Protein AF-A0A377U4F7-F1 (afdb_monomer_lite)

Radius of gyration: 22.7 Å; chains: 1; bounding box: 38×51×48 Å

Foldseek 3Di:
DVVVVVVVVVVVVVVVVVVVVVVVCVCVVPPDNVCPVVCPPPPDDVVVVVVVVPPDDD

Structure (mmCIF, N/CA/C/O backbone):
data_AF-A0A377U4F7-F1
#
_entry.id   AF-A0A377U4F7-F1
#
loop_
_atom_site.group_PDB
_atom_site.id
_atom_site.type_symbol
_atom_site.label_atom_id
_atom_site.label_alt_id
_atom_site.label_comp_id
_atom_site.label_asym_id
_atom_site.label_entity_id
_atom_site.label_seq_id
_atom_site.pdbx_PDB_ins_code
_atom_site.Cartn_x
_atom_site.Cartn_y
_atom_site.Cartn_z
_atom_site.occupancy
_atom_site.B_iso_or_equiv
_atom_site.auth_seq_id
_atom_site.auth_comp_id
_atom_site.auth_asym_id
_atom_site.auth_atom_id
_atom_site.pdbx_PDB_model_num
ATOM 1 N N . MET A 1 1 ? -17.122 0.727 20.949 1.00 88.62 1 MET A N 1
ATOM 2 C CA . MET A 1 1 ? -15.999 -0.093 20.439 1.00 88.62 1 MET A CA 1
ATOM 3 C C . MET A 1 1 ? -16.152 -0.450 18.964 1.00 88.62 1 MET A C 1
ATOM 5 O O . MET A 1 1 ? -15.266 -0.100 18.199 1.00 88.62 1 MET A O 1
ATOM 9 N N . LEU A 1 2 ? -17.277 -1.032 18.523 1.00 88.75 2 LEU A N 1
ATOM 10 C CA . LEU A 1 2 ? -17.476 -1.418 17.113 1.00 88.75 2 LEU A CA 1
ATOM 11 C C . LEU A 1 2 ? -17.336 -0.250 16.112 1.00 88.75 2 LEU A C 1
ATOM 13 O O . LEU A 1 2 ? -16.593 -0.362 15.146 1.00 88.75 2 LEU A O 1
ATOM 17 N N . GLN A 1 3 ? -17.951 0.905 16.392 1.00 91.94 3 GLN A N 1
ATOM 18 C CA . GLN A 1 3 ? -17.806 2.121 15.570 1.00 91.94 3 GLN A CA 1
ATOM 19 C C . GLN A 1 3 ? -16.355 2.620 15.440 1.00 91.94 3 GLN A C 1
ATOM 21 O O . GLN A 1 3 ? -15.941 3.097 14.387 1.00 91.94 3 GLN A O 1
ATOM 26 N N . PHE A 1 4 ? -15.561 2.478 16.504 1.00 91.69 4 PHE A N 1
ATOM 27 C CA . PHE A 1 4 ? -14.152 2.865 16.512 1.00 91.69 4 PHE A CA 1
ATOM 28 C C . PHE A 1 4 ? -13.323 1.908 15.649 1.00 91.69 4 PHE A C 1
ATOM 30 O O . PHE A 1 4 ? -12.487 2.349 14.864 1.00 91.69 4 PHE A O 1
ATOM 37 N N . ILE A 1 5 ? -13.614 0.607 15.738 1.00 93.56 5 ILE A N 1
ATOM 38 C CA . ILE A 1 5 ? -12.988 -0.435 14.920 1.00 93.56 5 ILE A CA 1
ATOM 39 C C . ILE A 1 5 ? -13.322 -0.231 13.436 1.00 93.56 5 ILE A C 1
ATOM 41 O O . ILE A 1 5 ? -12.410 -0.212 12.617 1.00 93.56 5 ILE A O 1
ATOM 45 N N . LEU A 1 6 ? -14.591 0.014 13.094 1.00 94.75 6 LEU A N 1
ATOM 46 C CA . LEU A 1 6 ? -15.039 0.301 11.725 1.00 94.75 6 LEU A CA 1
ATOM 47 C C . LEU A 1 6 ? -14.364 1.545 11.144 1.00 94.75 6 LEU A C 1
ATOM 49 O O . LEU A 1 6 ? -13.880 1.510 10.017 1.00 94.75 6 LEU A O 1
ATOM 53 N N . ARG A 1 7 ? -14.260 2.628 11.925 1.00 93.62 7 ARG A N 1
ATOM 54 C CA . ARG A 1 7 ? -13.571 3.850 11.484 1.00 93.62 7 ARG A CA 1
ATOM 55 C C . ARG A 1 7 ? -12.079 3.610 11.257 1.00 93.62 7 ARG A C 1
ATOM 57 O O . ARG A 1 7 ? -11.510 4.149 10.316 1.00 93.62 7 ARG A O 1
ATOM 64 N N . ARG A 1 8 ? -11.448 2.776 12.088 1.00 92.12 8 ARG A N 1
ATOM 65 C CA . ARG A 1 8 ? -10.032 2.414 11.949 1.00 92.12 8 ARG A CA 1
ATOM 66 C C . ARG A 1 8 ? -9.789 1.506 10.743 1.00 92.12 8 ARG A C 1
ATOM 68 O O . ARG A 1 8 ? -8.875 1.777 9.978 1.00 92.12 8 ARG A O 1
ATOM 75 N N . LEU A 1 9 ? -10.633 0.498 10.525 1.00 94.19 9 LEU A N 1
ATOM 76 C CA . LEU A 1 9 ? -10.620 -0.351 9.325 1.00 94.19 9 LEU A CA 1
ATOM 77 C C . LEU A 1 9 ? -10.861 0.465 8.050 1.00 94.19 9 LEU A C 1
ATOM 79 O O . LEU A 1 9 ? -10.165 0.269 7.059 1.00 94.19 9 LEU A O 1
ATOM 83 N N . GLY A 1 10 ? -11.774 1.437 8.100 1.00 94.06 10 GLY A N 1
ATOM 84 C CA . GLY A 1 10 ? -12.033 2.357 6.994 1.00 94.06 10 GLY A CA 1
ATOM 85 C C . GLY A 1 10 ? -10.810 3.180 6.581 1.00 94.06 10 GLY A C 1
ATOM 86 O O . GLY A 1 10 ? -10.686 3.511 5.411 1.00 94.06 10 GLY A O 1
ATOM 87 N N . LEU A 1 11 ? -9.880 3.460 7.503 1.00 92.88 11 LEU A N 1
ATOM 88 C CA . LEU A 1 11 ? -8.597 4.116 7.202 1.00 92.88 11 LEU A CA 1
ATOM 89 C C . LEU A 1 11 ? -7.530 3.135 6.688 1.00 92.88 11 LEU A C 1
ATOM 91 O O . LEU A 1 11 ? -6.640 3.524 5.932 1.00 92.88 11 LEU A O 1
ATOM 95 N N . VAL A 1 12 ? -7.616 1.856 7.064 1.00 96.06 12 VAL A N 1
ATOM 96 C CA . VAL A 1 12 ? -6.697 0.816 6.576 1.00 96.06 12 VAL A CA 1
ATOM 97 C C . VAL A 1 12 ? -6.916 0.560 5.089 1.00 96.06 12 VAL A C 1
ATOM 99 O O . VAL A 1 12 ? -5.940 0.469 4.355 1.00 96.06 12 VAL A O 1
ATOM 102 N N . ILE A 1 13 ? -8.170 0.509 4.632 1.00 95.38 13 ILE A N 1
ATOM 103 C CA . ILE A 1 13 ? -8.523 0.250 3.227 1.00 95.38 13 ILE A CA 1
ATOM 104 C C . ILE A 1 13 ? -7.791 1.188 2.242 1.00 95.38 13 ILE A C 1
ATOM 106 O O . ILE A 1 13 ? -7.070 0.672 1.389 1.00 95.38 13 ILE A O 1
ATOM 110 N N . PRO A 1 14 ? -7.888 2.532 2.335 1.00 95.50 14 PRO A N 1
ATOM 111 C CA . PRO A 1 14 ? -7.213 3.424 1.392 1.00 95.50 14 PRO A CA 1
ATOM 112 C C . PRO A 1 14 ? -5.688 3.331 1.491 1.00 95.50 14 PRO A C 1
ATOM 114 O O . PRO A 1 14 ? -5.006 3.397 0.472 1.00 95.50 14 PRO A O 1
ATOM 117 N N . THR A 1 15 ? -5.149 3.116 2.694 1.00 96.25 15 THR A N 1
ATOM 118 C CA . THR A 1 15 ? -3.706 2.924 2.896 1.00 96.25 15 THR A CA 1
ATOM 119 C C . THR A 1 15 ? -3.220 1.654 2.198 1.00 96.25 15 THR A C 1
ATOM 121 O O . THR A 1 15 ? -2.195 1.664 1.522 1.00 96.25 15 THR A O 1
ATOM 124 N N . PHE A 1 16 ? -3.985 0.567 2.317 1.00 96.94 16 PHE A N 1
ATOM 125 C CA . PHE A 1 16 ? -3.680 -0.712 1.691 1.00 96.94 16 PHE A CA 1
ATOM 126 C C . PHE A 1 16 ? -3.713 -0.596 0.169 1.00 96.94 16 PHE A C 1
ATOM 128 O O . PHE A 1 16 ? -2.752 -0.976 -0.488 1.00 96.94 16 PHE A O 1
ATOM 135 N N . ILE A 1 17 ? -4.765 0.019 -0.382 1.00 97.25 17 ILE A N 1
ATOM 136 C CA . ILE A 1 17 ? -4.881 0.280 -1.822 1.00 97.25 17 ILE A CA 1
ATOM 137 C C . ILE A 1 17 ? -3.701 1.126 -2.312 1.00 97.25 17 ILE A C 1
ATOM 139 O O . ILE A 1 17 ? -3.082 0.780 -3.315 1.00 97.25 17 ILE A O 1
ATOM 143 N N . GLY A 1 18 ? -3.356 2.196 -1.590 1.00 97.06 18 GLY A N 1
ATOM 144 C CA . GLY A 1 18 ? -2.227 3.059 -1.930 1.00 97.06 18 GLY A CA 1
ATOM 145 C C . GLY A 1 18 ? -0.910 2.291 -2.002 1.00 97.06 18 GLY A C 1
ATOM 146 O O . GLY A 1 18 ? -0.200 2.391 -2.999 1.00 97.06 18 GLY A O 1
ATOM 147 N N . ILE A 1 19 ? -0.610 1.474 -0.990 1.00 96.88 19 ILE A N 1
ATOM 148 C CA . ILE A 1 19 ? 0.615 0.665 -0.953 1.00 96.88 19 ILE A CA 1
ATOM 149 C C . ILE A 1 19 ? 0.599 -0.401 -2.051 1.00 96.88 19 ILE A C 1
ATOM 151 O O . ILE A 1 19 ? 1.587 -0.536 -2.762 1.00 96.88 19 ILE A O 1
ATOM 155 N N . THR A 1 20 ? -0.506 -1.129 -2.237 1.00 96.25 20 THR A N 1
ATOM 156 C CA . THR A 1 20 ? -0.614 -2.158 -3.281 1.00 96.25 20 THR A CA 1
ATOM 157 C C . THR A 1 20 ? -0.384 -1.569 -4.666 1.00 96.25 20 THR A C 1
ATOM 159 O O . THR A 1 20 ? 0.436 -2.097 -5.413 1.00 96.25 20 THR A O 1
ATOM 162 N N . LEU A 1 21 ? -1.059 -0.468 -5.005 1.00 96.19 21 LEU A N 1
ATOM 163 C CA . LEU A 1 21 ? -0.883 0.200 -6.294 1.00 96.19 21 LEU A CA 1
ATOM 164 C C . LEU A 1 21 ? 0.535 0.740 -6.457 1.00 96.19 21 LEU A C 1
ATOM 166 O O . LEU A 1 21 ? 1.108 0.596 -7.530 1.00 96.19 21 LEU A O 1
ATOM 170 N N . LEU A 1 22 ? 1.113 1.317 -5.403 1.00 95.25 22 LEU A N 1
ATOM 171 C CA . LEU A 1 22 ? 2.480 1.826 -5.423 1.00 95.25 22 LEU A CA 1
ATOM 172 C C . LEU A 1 22 ? 3.490 0.703 -5.683 1.00 95.25 22 LEU A C 1
ATOM 174 O O . LEU A 1 22 ? 4.325 0.819 -6.575 1.00 95.25 22 LEU A O 1
ATOM 178 N N . THR A 1 23 ? 3.394 -0.404 -4.947 1.00 92.62 23 THR A N 1
ATOM 179 C CA . THR A 1 23 ? 4.243 -1.583 -5.153 1.00 92.62 23 THR A CA 1
ATOM 180 C C . THR A 1 23 ? 4.050 -2.155 -6.553 1.00 92.62 23 THR A C 1
ATOM 182 O O . THR A 1 23 ? 5.034 -2.436 -7.232 1.00 92.62 23 THR A O 1
ATOM 185 N N . PHE A 1 24 ? 2.807 -2.287 -7.018 1.00 91.12 24 PHE A N 1
ATOM 186 C CA . PHE A 1 24 ? 2.512 -2.804 -8.352 1.00 91.12 24 PHE A CA 1
ATOM 187 C C . PHE A 1 24 ? 3.083 -1.894 -9.443 1.00 91.12 24 PHE A C 1
ATOM 189 O O . PHE A 1 24 ? 3.745 -2.378 -10.357 1.00 91.12 24 PHE A O 1
ATOM 196 N N . ALA A 1 25 ? 2.907 -0.579 -9.315 1.00 91.62 25 ALA A N 1
ATOM 197 C CA . ALA A 1 25 ? 3.483 0.401 -10.223 1.00 91.62 25 ALA A CA 1
ATOM 198 C C . ALA A 1 25 ? 5.010 0.298 -10.251 1.00 91.62 25 ALA A C 1
ATOM 200 O O . ALA A 1 25 ? 5.576 0.229 -11.334 1.00 91.62 25 ALA A O 1
ATOM 201 N N . PHE A 1 26 ? 5.681 0.199 -9.099 1.00 89.62 26 PHE A N 1
ATOM 202 C CA . PHE A 1 26 ? 7.136 0.035 -9.054 1.00 89.62 26 PHE A CA 1
ATOM 203 C C . PHE A 1 26 ? 7.615 -1.244 -9.745 1.00 89.62 26 PHE A C 1
ATOM 205 O O . PHE A 1 26 ? 8.555 -1.181 -10.531 1.00 89.62 26 PHE A O 1
ATOM 212 N N . VAL A 1 27 ? 6.953 -2.379 -9.507 1.00 84.62 27 VAL A N 1
ATOM 213 C CA . VAL A 1 27 ? 7.267 -3.661 -10.163 1.00 84.62 27 VAL A CA 1
ATOM 214 C C . VAL A 1 27 ? 7.165 -3.544 -11.688 1.00 84.62 27 VAL A C 1
ATOM 216 O O . VAL A 1 27 ? 8.010 -4.086 -12.388 1.00 84.62 27 VAL A O 1
ATOM 219 N N . HIS A 1 28 ? 6.178 -2.806 -12.205 1.00 82.88 28 HIS A N 1
ATOM 220 C CA . HIS A 1 28 ? 5.979 -2.623 -13.650 1.00 82.88 28 HIS A CA 1
ATOM 221 C C . HIS A 1 28 ? 6.816 -1.488 -14.251 1.00 82.88 28 HIS A C 1
ATOM 223 O O . HIS A 1 28 ? 7.033 -1.460 -15.460 1.00 82.88 28 HIS A O 1
ATOM 229 N N . MET A 1 29 ? 7.265 -0.535 -13.432 1.00 85.31 29 MET A N 1
ATOM 230 C CA . MET A 1 29 ? 8.092 0.589 -13.871 1.00 85.31 29 MET A CA 1
ATOM 231 C C . MET A 1 29 ? 9.567 0.199 -13.998 1.00 85.31 29 MET A C 1
ATOM 233 O O . MET A 1 29 ? 10.302 0.889 -14.697 1.00 85.31 29 MET A O 1
ATOM 237 N N . ILE A 1 30 ? 10.007 -0.884 -13.346 1.00 80.12 30 ILE A N 1
ATOM 238 C CA . ILE A 1 30 ? 11.340 -1.459 -13.550 1.00 80.12 30 ILE A CA 1
ATOM 239 C C . ILE A 1 30 ? 11.357 -2.126 -14.937 1.00 80.12 30 ILE A C 1
ATOM 241 O O . ILE A 1 30 ? 10.663 -3.122 -15.143 1.00 80.12 30 ILE A O 1
ATOM 245 N N . PRO A 1 31 ? 12.120 -1.599 -15.913 1.00 69.06 31 PRO A N 1
ATOM 246 C CA . PRO A 1 31 ? 12.249 -2.237 -17.212 1.00 69.06 31 PRO A CA 1
ATOM 247 C C . PRO A 1 31 ? 13.111 -3.499 -17.063 1.00 69.06 31 PRO A C 1
ATOM 249 O O . PRO A 1 31 ? 14.280 -3.427 -16.688 1.00 69.06 31 PRO A O 1
ATOM 252 N N . GLY A 1 32 ? 12.516 -4.654 -17.353 1.00 64.81 32 GLY A N 1
ATOM 253 C CA . GLY A 1 32 ? 13.100 -5.973 -17.111 1.00 64.81 32 GLY A CA 1
ATOM 254 C C . GLY A 1 32 ? 12.21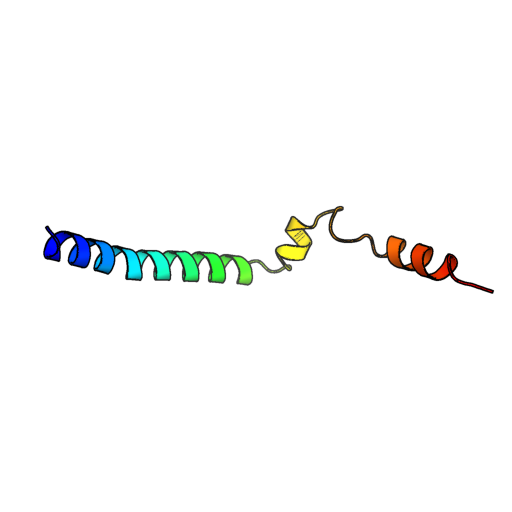0 -6.751 -16.155 1.00 64.81 32 GLY A C 1
ATOM 255 O O . GLY A 1 32 ? 11.920 -6.270 -15.066 1.00 64.81 32 GLY A O 1
ATOM 256 N N . ASP A 1 33 ? 11.743 -7.923 -16.590 1.00 70.00 33 ASP A N 1
ATOM 257 C CA . ASP A 1 33 ? 10.797 -8.732 -15.826 1.00 70.00 33 ASP A CA 1
ATOM 258 C C . ASP A 1 33 ? 11.381 -9.005 -14.424 1.00 70.00 33 ASP A C 1
ATOM 260 O O . ASP A 1 33 ? 12.398 -9.696 -14.305 1.00 70.00 33 ASP A O 1
ATOM 264 N N . PRO A 1 34 ? 10.799 -8.446 -13.349 1.00 61.56 34 PRO A N 1
ATOM 265 C CA . PRO A 1 34 ? 11.305 -8.637 -11.999 1.00 61.56 34 PRO A CA 1
ATOM 266 C C . PRO A 1 34 ? 11.265 -10.113 -11.601 1.00 61.56 34 PRO A C 1
ATOM 268 O O . PRO A 1 34 ? 12.059 -10.520 -10.756 1.00 61.56 34 PRO A O 1
ATOM 271 N N . VAL A 1 35 ? 10.424 -10.932 -12.246 1.00 63.12 35 VAL A N 1
ATOM 272 C CA . VAL A 1 35 ? 10.491 -12.391 -12.146 1.00 63.12 35 VAL A CA 1
ATOM 273 C C . VAL A 1 35 ? 11.798 -12.902 -12.740 1.00 63.12 35 VAL A C 1
ATOM 275 O O . VAL A 1 35 ? 12.475 -13.657 -12.064 1.00 63.12 35 VAL A O 1
ATOM 278 N N . MET A 1 36 ? 12.223 -12.457 -13.924 1.00 59.91 36 MET A N 1
ATOM 279 C CA . MET A 1 36 ? 13.510 -12.852 -14.524 1.00 59.91 36 MET A CA 1
ATOM 280 C C . MET A 1 36 ? 14.723 -12.375 -13.714 1.00 59.91 36 MET A C 1
ATOM 282 O O . MET A 1 36 ? 15.708 -13.102 -13.604 1.00 59.91 36 MET A O 1
ATOM 286 N N . ILE A 1 37 ? 14.655 -11.183 -13.110 1.00 64.25 37 ILE A N 1
ATOM 287 C CA . ILE A 1 37 ? 15.733 -10.639 -12.265 1.00 64.25 37 ILE A CA 1
ATOM 288 C C . ILE A 1 37 ? 15.793 -11.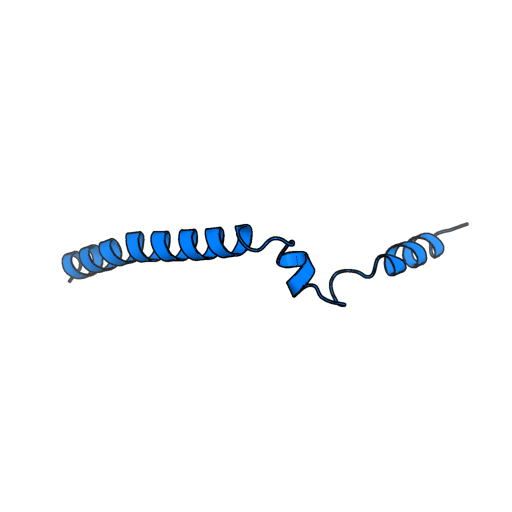374 -10.915 1.00 64.25 37 ILE A C 1
ATOM 290 O O . ILE A 1 37 ? 16.873 -11.767 -10.475 1.00 64.25 37 ILE A O 1
ATOM 294 N N . MET A 1 38 ? 14.647 -11.608 -10.262 1.00 65.94 38 MET A N 1
ATOM 295 C CA . MET A 1 38 ? 14.576 -12.375 -9.007 1.00 65.94 38 MET A CA 1
ATOM 296 C C . MET A 1 38 ? 14.837 -13.869 -9.214 1.00 65.94 38 MET A C 1
ATOM 298 O O . MET A 1 38 ? 15.308 -14.543 -8.300 1.00 65.94 38 MET A O 1
ATOM 302 N N . ALA A 1 39 ? 14.565 -14.389 -10.409 1.00 62.38 39 ALA A N 1
ATOM 303 C CA . ALA A 1 39 ? 14.846 -15.763 -10.792 1.00 62.38 39 ALA A CA 1
ATOM 304 C C . ALA A 1 39 ? 16.304 -16.001 -11.217 1.00 62.38 39 ALA A C 1
ATOM 306 O O . ALA A 1 39 ? 16.599 -17.100 -11.687 1.00 62.38 39 ALA A O 1
ATOM 307 N N . GLY A 1 40 ? 17.219 -15.036 -11.038 1.00 65.00 40 GLY A N 1
ATOM 308 C CA . GLY A 1 40 ? 18.646 -15.195 -11.350 1.00 65.00 40 GLY A CA 1
ATOM 309 C C . GLY A 1 40 ? 19.197 -16.591 -11.005 1.00 65.00 40 GLY A C 1
ATOM 310 O O . GLY A 1 40 ? 18.921 -17.113 -9.926 1.00 65.00 40 GLY A O 1
ATOM 311 N N . GLU A 1 41 ? 19.894 -17.215 -11.968 1.00 56.38 41 GLU A N 1
ATOM 312 C CA . GLU A 1 41 ? 20.416 -18.608 -12.025 1.00 56.38 41 GLU A CA 1
ATOM 313 C C . GLU A 1 41 ? 19.519 -19.767 -11.522 1.00 56.38 41 GLU A C 1
ATOM 315 O O . GLU A 1 41 ? 19.901 -20.932 -11.625 1.00 56.38 41 GLU A O 1
ATOM 320 N N . ARG A 1 42 ? 18.318 -19.511 -10.996 1.00 56.25 42 ARG A N 1
ATOM 321 C CA . ARG A 1 42 ? 17.437 -20.519 -10.378 1.00 56.25 42 ARG A CA 1
ATOM 322 C C . ARG A 1 42 ? 16.095 -20.675 -11.085 1.00 56.25 42 ARG A C 1
ATOM 324 O O . ARG A 1 42 ? 15.420 -21.680 -10.877 1.00 56.25 42 ARG A O 1
ATOM 331 N N . GLY A 1 43 ? 15.718 -19.739 -11.949 1.00 54.19 43 GLY A N 1
ATOM 332 C CA . GLY A 1 43 ? 14.593 -19.865 -12.865 1.00 54.19 43 GLY A CA 1
ATOM 333 C C . GLY A 1 43 ? 15.015 -20.583 -14.128 1.00 54.19 43 GLY A C 1
ATOM 334 O O . GLY A 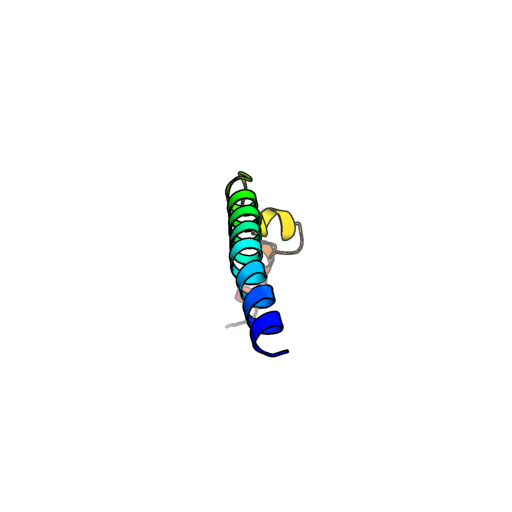1 43 ? 15.265 -19.934 -15.129 1.00 54.19 43 GLY A O 1
ATOM 335 N N . ILE A 1 44 ? 15.083 -21.913 -14.060 1.00 52.97 44 ILE A N 1
ATOM 336 C CA . ILE A 1 44 ? 15.063 -22.805 -15.227 1.00 52.97 44 ILE A CA 1
ATOM 337 C C . ILE A 1 44 ? 16.154 -22.452 -16.251 1.00 52.97 44 ILE A C 1
ATOM 339 O O . ILE A 1 44 ? 15.921 -21.741 -17.226 1.00 52.97 44 ILE A O 1
ATOM 343 N N . SER A 1 45 ? 17.352 -23.017 -16.073 1.00 52.75 45 SER A N 1
ATOM 344 C CA . SER A 1 45 ? 18.294 -23.091 -17.186 1.00 52.75 45 SER A CA 1
ATOM 345 C C . SER A 1 45 ? 17.584 -23.759 -18.382 1.00 52.75 45 SER A C 1
ATOM 347 O O . SER A 1 45 ? 17.068 -24.876 -18.235 1.00 52.75 45 SER A O 1
ATOM 349 N N . PRO A 1 46 ? 17.547 -23.123 -19.571 1.00 54.31 46 PRO A N 1
ATOM 350 C CA . PRO A 1 46 ? 16.961 -23.704 -20.787 1.00 54.31 46 PRO A CA 1
ATOM 351 C C . PRO A 1 46 ? 17.536 -25.091 -21.125 1.00 54.31 46 PRO A C 1
ATOM 353 O O . PRO A 1 46 ? 16.918 -25.897 -21.815 1.00 54.31 46 PRO A O 1
ATOM 356 N N . GLU A 1 47 ? 18.715 -25.394 -20.584 1.00 53.91 47 GLU A N 1
ATOM 357 C CA . GLU A 1 47 ? 19.467 -26.631 -20.768 1.00 53.91 47 GLU A CA 1
ATOM 358 C C . GLU A 1 47 ? 18.810 -27.873 -20.137 1.00 53.91 47 GLU A C 1
ATOM 360 O O . GLU A 1 47 ? 19.034 -28.994 -20.599 1.00 53.91 47 GLU A O 1
ATOM 365 N N . ARG A 1 48 ? 17.952 -27.721 -19.116 1.00 55.91 48 ARG A N 1
ATOM 366 C CA . ARG A 1 48 ? 17.277 -28.865 -18.465 1.00 55.91 48 ARG A CA 1
ATOM 367 C C . ARG A 1 48 ? 16.113 -29.439 -19.281 1.00 55.91 48 ARG A C 1
ATOM 369 O O . ARG A 1 48 ? 15.711 -30.572 -19.018 1.00 55.91 48 ARG A O 1
ATOM 376 N N . HIS A 1 49 ? 15.612 -28.725 -20.292 1.00 53.97 49 HIS A N 1
ATOM 377 C CA . HIS A 1 49 ? 14.568 -29.252 -21.178 1.00 53.97 49 HIS A CA 1
ATOM 378 C C . HIS A 1 49 ? 15.089 -30.313 -22.160 1.00 53.97 49 HIS A C 1
ATOM 380 O O . HIS A 1 49 ? 14.347 -31.231 -22.505 1.00 53.97 49 HIS A O 1
ATOM 386 N N . ALA A 1 50 ? 16.368 -30.267 -22.547 1.00 54.47 50 ALA A N 1
ATOM 387 C CA . ALA A 1 50 ? 16.935 -31.239 -23.485 1.00 54.47 50 ALA A CA 1
ATOM 388 C C . ALA A 1 50 ? 17.189 -32.622 -22.851 1.00 54.47 50 ALA A C 1
ATOM 390 O O . ALA A 1 50 ? 17.079 -33.643 -23.526 1.00 54.47 50 ALA A O 1
ATOM 391 N N . GLN A 1 51 ? 17.469 -32.689 -21.543 1.00 55.72 51 GLN A N 1
ATOM 392 C CA . GLN A 1 51 ? 17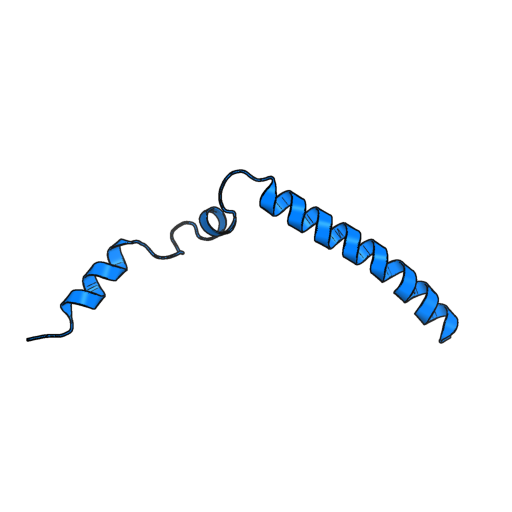.734 -33.967 -20.860 1.00 55.72 51 GLN A CA 1
ATOM 393 C C . GLN A 1 51 ? 16.456 -34.762 -20.543 1.00 55.72 51 GLN A C 1
ATOM 395 O O . GLN A 1 51 ? 16.500 -35.989 -20.481 1.00 55.72 51 GLN A O 1
ATOM 400 N N . ALA A 1 52 ? 15.306 -34.093 -20.393 1.00 57.94 52 ALA A N 1
ATOM 401 C CA . ALA A 1 52 ? 14.022 -34.766 -20.178 1.00 57.94 52 ALA A CA 1
ATOM 402 C C . ALA A 1 52 ? 13.460 -35.414 -21.460 1.00 57.94 52 ALA A C 1
ATOM 404 O O . ALA A 1 52 ? 12.72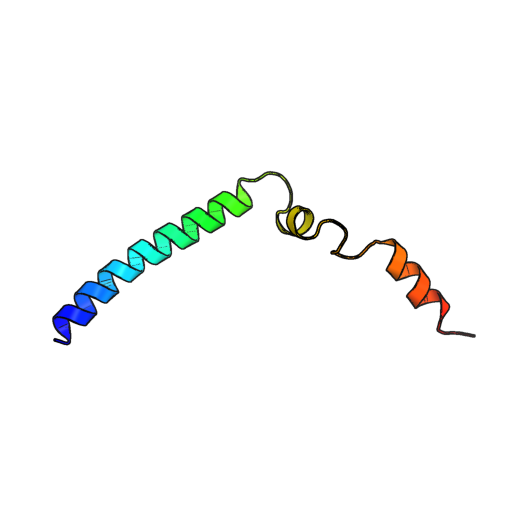1 -36.392 -21.371 1.00 57.94 52 ALA A O 1
ATOM 405 N N . ALA A 1 53 ? 13.847 -34.918 -22.641 1.00 58.16 53 ALA A N 1
ATOM 406 C CA . ALA A 1 53 ? 13.460 -35.497 -23.929 1.00 58.16 53 ALA A CA 1
ATOM 407 C C . ALA A 1 53 ? 14.279 -36.748 -24.314 1.00 58.16 53 ALA A C 1
ATOM 409 O O . ALA A 1 53 ? 13.850 -37.515 -25.167 1.00 58.16 53 ALA A O 1
ATOM 410 N N . GLY A 1 54 ? 15.432 -36.986 -23.674 1.00 55.81 54 GLY A N 1
ATOM 411 C CA . GLY A 1 54 ? 16.316 -38.121 -23.982 1.00 55.81 54 GLY A CA 1
ATOM 412 C C . GLY A 1 54 ? 16.083 -39.391 -23.154 1.00 55.81 54 GLY A C 1
ATOM 413 O O . GLY A 1 54 ? 16.803 -40.368 -23.330 1.00 55.81 54 GLY A O 1
ATOM 414 N N . ARG A 1 55 ? 15.124 -39.395 -22.216 1.00 62.97 55 ARG A N 1
ATOM 415 C CA . ARG A 1 55 ? 14.899 -40.514 -21.273 1.00 62.97 55 ARG A CA 1
ATOM 416 C C . ARG A 1 55 ? 13.718 -41.422 -21.652 1.00 62.97 55 ARG A C 1
ATOM 418 O O . ARG A 1 55 ? 13.530 -42.426 -20.977 1.00 62.97 55 ARG A O 1
ATOM 425 N N . ASN A 1 56 ? 12.957 -41.113 -22.709 1.00 59.78 56 ASN A N 1
ATOM 426 C CA . ASN A 1 56 ? 11.769 -41.879 -23.114 1.00 59.78 56 ASN A CA 1
ATOM 427 C C . ASN A 1 56 ? 11.777 -42.273 -24.609 1.00 59.78 56 ASN A C 1
ATOM 429 O O . ASN A 1 56 ? 11.026 -41.711 -25.399 1.00 59.78 56 ASN A O 1
ATOM 433 N N . GLY A 1 57 ? 12.578 -43.300 -24.923 1.00 42.47 57 GLY A N 1
ATOM 434 C CA . GLY A 1 57 ? 12.321 -44.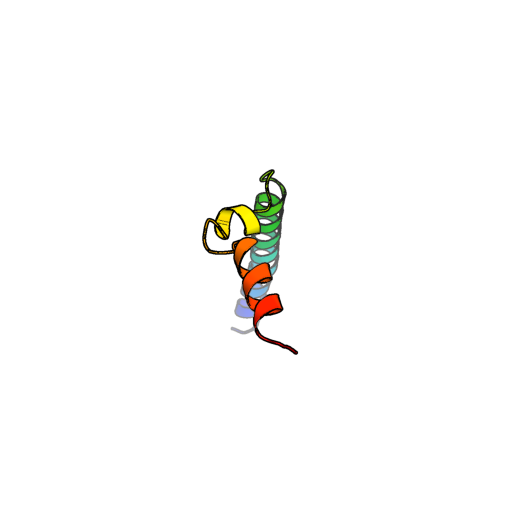329 -25.951 1.00 42.47 57 GLY A CA 1
ATOM 435 C C . GLY A 1 57 ? 12.689 -44.017 -27.411 1.00 42.47 57 GLY A C 1
ATOM 436 O O . GLY A 1 57 ? 12.749 -42.846 -27.790 1.00 42.47 57 GLY A O 1
ATOM 437 N N . PRO A 1 58 ? 12.867 -45.047 -28.268 1.00 45.19 58 PRO A N 1
ATOM 438 C CA . PRO A 1 58 ? 12.755 -46.499 -28.034 1.00 45.19 58 PRO A CA 1
ATOM 439 C C . PRO A 1 58 ? 14.061 -47.205 -27.625 1.00 45.19 58 PRO A C 1
ATOM 441 O O . PRO A 1 58 ? 15.155 -46.735 -28.008 1.00 45.19 58 PRO A O 1
#

Sequence (58 aa):
MLQFILRRLGLVIPTFIGITLLTFAFVHMIPGDPVMIMAGERGISPERHAQAAGRNGP

pLDDT: mean 75.9, std 17.94, range [42.47, 97.25]

Organism: Klebsiella pneumoniae (NCBI:txid573)

Secondary structure (DSSP, 8-state):
-HHHHHHHHHHHHHHHHHHHHHHHHHHHHSSS-HHHHHTTTTS--TTHHHHHTTSS--